Protein AF-A0A7S2U864-F1 (afdb_monomer_lite)

InterPro domains:
  IPR038375 Protein arginine methyltransferase NDUFAF7 superfamily [G3DSA:3.40.50.12710] (6-113)

Structure (mmCIF, N/CA/C/O backbone):
data_AF-A0A7S2U864-F1
#
_entry.id   AF-A0A7S2U864-F1
#
loop_
_atom_site.group_PDB
_atom_site.id
_atom_site.type_symbol
_atom_site.label_atom_id
_atom_site.label_alt_id
_atom_site.label_comp_id
_atom_site.label_asym_id
_atom_site.label_entity_id
_atom_site.label_seq_id
_atom_site.pdbx_PDB_ins_code
_atom_site.Cartn_x
_atom_site.Cartn_y
_atom_site.Cartn_z
_atom_site.occupancy
_atom_site.B_iso_or_equiv
_atom_site.auth_seq_id
_atom_site.auth_comp_id
_atom_site.auth_asym_id
_atom_site.auth_atom_id
_atom_site.pdbx_PDB_model_num
ATOM 1 N N . MET A 1 1 ? -8.015 -20.541 27.296 1.00 65.06 1 MET A N 1
ATOM 2 C CA . MET A 1 1 ? -8.226 -20.092 25.899 1.00 65.06 1 MET A CA 1
ATOM 3 C C . MET A 1 1 ? -6.884 -19.611 25.356 1.00 65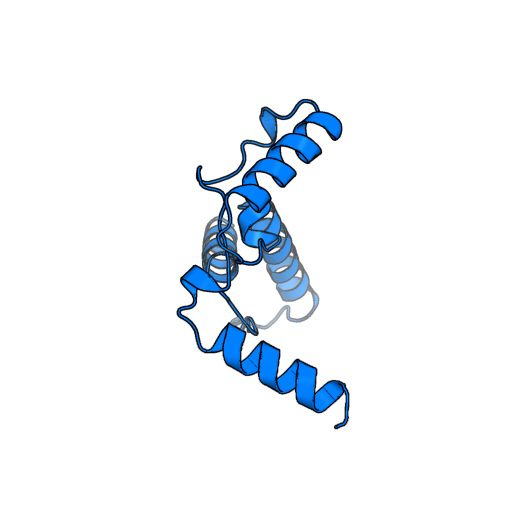.06 1 MET A C 1
ATOM 5 O O . MET A 1 1 ? -6.344 -18.670 25.913 1.00 65.06 1 MET A O 1
ATOM 9 N N . LEU A 1 2 ? -6.304 -20.272 24.347 1.00 90.12 2 LEU A N 1
ATOM 10 C CA . LEU A 1 2 ? -5.027 -19.842 23.753 1.00 90.12 2 LEU A CA 1
ATOM 11 C C . LEU A 1 2 ? -5.209 -18.465 23.090 1.00 90.12 2 LEU A C 1
ATOM 13 O O . LEU A 1 2 ? -6.100 -18.318 22.254 1.00 90.12 2 LEU A O 1
ATOM 17 N N . LEU A 1 3 ? -4.374 -17.479 23.433 1.00 95.50 3 LEU A N 1
ATOM 18 C CA . LEU A 1 3 ? -4.415 -16.105 22.898 1.00 95.50 3 LEU A CA 1
ATOM 19 C C . LEU A 1 3 ? -4.538 -16.069 21.364 1.00 95.50 3 LEU A C 1
ATOM 21 O O . LEU A 1 3 ? -5.350 -15.323 20.824 1.00 95.50 3 LEU A O 1
ATOM 25 N N . ARG A 1 4 ? -3.817 -16.956 20.665 1.00 96.44 4 ARG A N 1
ATOM 26 C CA . ARG A 1 4 ? -3.905 -17.129 19.205 1.00 96.44 4 ARG A CA 1
ATOM 27 C C . ARG A 1 4 ? -5.336 -17.369 18.718 1.00 96.44 4 ARG A C 1
ATOM 29 O O . ARG A 1 4 ? -5.756 -16.763 17.741 1.00 96.44 4 ARG A O 1
ATOM 36 N N . ARG A 1 5 ? -6.090 -18.247 19.388 1.00 96.44 5 ARG A N 1
ATOM 37 C CA . ARG A 1 5 ? -7.476 -18.566 19.010 1.00 96.44 5 ARG A CA 1
ATOM 38 C C . ARG A 1 5 ? -8.399 -17.372 19.244 1.00 96.44 5 ARG A C 1
ATOM 40 O O . ARG A 1 5 ? -9.308 -17.148 18.454 1.00 96.44 5 ARG A O 1
ATOM 47 N N . TYR A 1 6 ? -8.152 -16.601 20.302 1.00 96.62 6 TYR A N 1
ATOM 48 C CA . TYR A 1 6 ? -8.900 -15.374 20.564 1.00 96.62 6 TYR A CA 1
ATOM 49 C C . TYR A 1 6 ? -8.647 -14.309 19.494 1.00 96.62 6 TYR A C 1
ATOM 51 O O . TYR A 1 6 ? -9.603 -13.806 18.912 1.00 96.62 6 TYR A O 1
ATOM 59 N N . ILE A 1 7 ? -7.377 -14.024 19.183 1.00 96.62 7 ILE A N 1
ATOM 60 C CA . ILE A 1 7 ? -6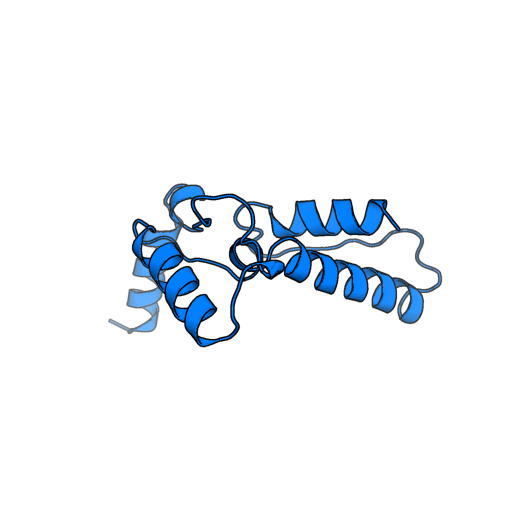.997 -13.074 18.127 1.00 96.62 7 ILE A CA 1
ATOM 61 C C . ILE A 1 7 ? -7.554 -13.533 16.778 1.00 96.62 7 ILE A C 1
ATOM 63 O O . ILE A 1 7 ? -8.175 -12.742 16.079 1.00 96.62 7 ILE A O 1
ATOM 67 N N . GLY A 1 8 ? -7.407 -14.819 16.445 1.00 97.31 8 GLY A N 1
ATOM 68 C CA . GLY A 1 8 ? -7.935 -15.387 15.205 1.00 97.31 8 GLY A CA 1
ATOM 69 C C . GLY A 1 8 ? -9.443 -15.188 15.064 1.00 97.31 8 GLY A C 1
ATOM 70 O O . GLY A 1 8 ? -9.898 -14.762 14.010 1.00 97.31 8 GLY A O 1
ATOM 71 N N . LYS A 1 9 ? -10.209 -15.404 16.143 1.00 97.00 9 LYS A N 1
ATOM 72 C CA . LYS A 1 9 ? -11.649 -15.125 16.148 1.00 97.00 9 LYS A CA 1
ATOM 73 C C . LYS A 1 9 ? -11.941 -13.636 15.931 1.00 97.00 9 LYS A C 1
ATOM 75 O O . LYS A 1 9 ? -12.749 -13.305 15.079 1.00 97.00 9 LYS A O 1
ATOM 80 N N . ARG A 1 10 ? -11.257 -12.740 16.652 1.00 95.75 10 ARG A N 1
ATOM 81 C CA . ARG A 1 10 ? -11.471 -11.286 16.524 1.00 95.75 10 ARG A CA 1
ATOM 82 C C . ARG A 1 10 ? -11.142 -10.760 15.131 1.00 95.75 10 ARG A C 1
ATOM 84 O O . ARG A 1 10 ? -11.870 -9.917 14.625 1.00 95.75 10 ARG A O 1
ATOM 91 N N . LEU A 1 11 ? -10.074 -11.264 14.515 1.00 94.69 11 LEU A N 1
ATOM 92 C CA . LEU A 1 11 ? -9.726 -10.918 13.141 1.00 94.69 11 LEU A CA 1
ATOM 93 C C . LEU A 1 11 ? -10.753 -11.473 12.154 1.00 94.69 11 LEU A C 1
ATOM 95 O O . LEU A 1 11 ? -11.155 -10.744 11.258 1.00 94.69 11 LEU A O 1
ATOM 99 N N . ALA A 1 12 ? -11.213 -12.717 12.325 1.00 95.69 12 ALA A N 1
ATOM 100 C CA . ALA A 1 12 ? -12.257 -13.284 11.470 1.00 95.69 12 ALA A CA 1
ATOM 101 C C . ALA A 1 12 ? -13.549 -12.454 11.531 1.00 95.69 12 ALA A C 1
ATOM 103 O O . ALA A 1 12 ? -14.091 -12.106 10.486 1.00 95.69 12 ALA A O 1
ATOM 104 N N . ASP A 1 13 ? -13.982 -12.071 12.736 1.00 94.75 13 ASP A N 1
ATOM 105 C CA . ASP A 1 13 ? -15.153 -11.211 12.936 1.00 94.75 13 ASP A CA 1
ATOM 106 C C . ASP A 1 13 ? -14.951 -9.834 12.268 1.00 94.75 13 ASP A C 1
ATOM 108 O O . ASP A 1 13 ? -15.847 -9.334 11.593 1.00 94.75 13 ASP A O 1
ATOM 112 N N . TYR A 1 14 ? -13.759 -9.237 12.403 1.00 92.56 14 TYR A N 1
ATOM 113 C CA . TYR A 1 14 ? -13.423 -7.953 11.779 1.00 92.56 14 TYR A CA 1
ATOM 114 C C . TYR A 1 14 ? -13.385 -8.030 10.246 1.00 92.56 14 TYR A C 1
ATOM 116 O O . TYR A 1 14 ? -13.922 -7.157 9.581 1.00 92.56 14 TYR A O 1
ATOM 124 N N . TYR A 1 15 ? -12.784 -9.068 9.657 1.00 92.88 15 TYR A N 1
ATOM 125 C CA . TYR A 1 15 ? -12.675 -9.212 8.198 1.00 92.88 15 TYR A CA 1
ATOM 126 C C . TYR A 1 15 ? -13.953 -9.730 7.524 1.00 92.88 15 TYR A C 1
ATOM 128 O O . TYR A 1 15 ? -14.051 -9.664 6.302 1.00 92.88 15 TYR A O 1
ATOM 136 N N . ALA A 1 16 ? -14.939 -10.214 8.288 1.00 93.25 16 ALA A N 1
ATOM 137 C CA . ALA A 1 16 ? -16.244 -10.620 7.762 1.00 93.25 16 ALA A CA 1
ATOM 138 C C . ALA A 1 16 ? -17.127 -9.432 7.325 1.00 93.25 16 ALA A C 1
ATOM 140 O O . ALA A 1 16 ? -18.165 -9.627 6.693 1.00 93.25 16 ALA A O 1
ATOM 141 N N . GLN A 1 17 ? -16.737 -8.201 7.660 1.00 91.06 17 GLN A N 1
ATOM 142 C CA . GLN A 1 17 ? -17.437 -6.991 7.237 1.00 91.06 17 GLN A CA 1
ATOM 143 C C . GLN A 1 17 ? -17.134 -6.624 5.768 1.00 91.06 17 GLN A C 1
ATOM 145 O O . GLN A 1 17 ? -16.147 -7.092 5.197 1.00 91.06 17 GLN A O 1
ATOM 150 N N . PRO A 1 18 ? -17.932 -5.740 5.137 1.00 87.44 18 PRO A N 1
ATOM 151 C CA . PRO A 1 18 ? -17.650 -5.262 3.785 1.00 87.44 18 PRO A CA 1
ATOM 152 C C . PRO A 1 18 ? -16.240 -4.669 3.644 1.00 87.44 18 PRO A C 1
ATOM 154 O O . PRO A 1 18 ? -15.784 -3.927 4.514 1.00 87.44 18 PRO A O 1
ATOM 157 N N . SER A 1 19 ? -15.570 -4.918 2.515 1.00 79.25 19 SER A N 1
ATOM 158 C CA . SER A 1 19 ? -14.169 -4.517 2.283 1.00 79.25 19 SER A CA 1
ATOM 159 C C . SER A 1 19 ? -13.905 -3.014 2.456 1.00 79.25 19 SER A C 1
ATOM 161 O O . SER A 1 19 ? -12.854 -2.629 2.970 1.00 79.25 19 SER A O 1
ATOM 163 N N . HIS A 1 20 ? -14.876 -2.157 2.118 1.00 79.75 20 HIS A N 1
ATOM 164 C CA . HIS A 1 20 ? -14.792 -0.704 2.322 1.00 79.75 20 HIS A CA 1
ATOM 165 C C . HIS A 1 20 ? -14.771 -0.282 3.803 1.00 79.75 20 HIS A C 1
ATOM 167 O O . HIS A 1 20 ? -14.418 0.854 4.101 1.00 79.75 20 HIS A O 1
ATOM 173 N N . ARG A 1 21 ? -15.146 -1.177 4.727 1.00 87.44 21 ARG A N 1
ATOM 174 C CA . ARG A 1 21 ? -15.031 -0.992 6.183 1.00 87.44 21 ARG A CA 1
ATOM 175 C C . ARG A 1 21 ? -13.773 -1.634 6.771 1.00 87.44 21 ARG A C 1
ATOM 177 O O . ARG A 1 21 ? -13.490 -1.442 7.942 1.00 87.44 21 ARG A O 1
ATOM 184 N N . VAL A 1 22 ? -13.014 -2.392 5.980 1.00 90.25 22 VAL A N 1
ATOM 185 C CA . VAL A 1 22 ? -11.737 -2.989 6.401 1.00 90.25 22 VAL A CA 1
ATOM 186 C C . VAL A 1 22 ? -10.579 -2.067 6.038 1.00 90.25 22 VAL A C 1
ATOM 188 O O . VAL A 1 22 ? -9.743 -1.757 6.882 1.00 90.25 22 VAL A O 1
ATOM 191 N N . VAL A 1 23 ? -10.528 -1.635 4.776 1.00 91.06 23 VAL A N 1
ATOM 192 C CA . VAL A 1 23 ? -9.453 -0.785 4.256 1.00 91.06 23 VAL A CA 1
ATOM 193 C C . VAL A 1 23 ? -9.994 0.610 3.994 1.00 91.06 23 VAL A C 1
ATOM 195 O O . VAL A 1 23 ? -10.909 0.807 3.186 1.00 91.06 23 VAL A O 1
ATOM 198 N N . GLY A 1 24 ? -9.398 1.561 4.700 1.00 89.81 24 GLY A N 1
ATOM 199 C CA . GLY A 1 24 ? -9.709 2.973 4.639 1.00 89.81 24 GLY A CA 1
ATOM 200 C C . GLY A 1 24 ? -9.070 3.638 3.433 1.00 89.81 24 GLY A C 1
ATOM 201 O O . GLY A 1 24 ? -8.172 3.083 2.803 1.00 89.81 24 GLY A O 1
ATOM 202 N N . ALA A 1 25 ? -9.507 4.853 3.135 1.00 85.94 25 ALA A N 1
ATOM 203 C CA . ALA A 1 25 ? -8.856 5.714 2.159 1.00 85.94 25 ALA A CA 1
ATOM 204 C C . ALA A 1 25 ? -8.864 7.158 2.677 1.00 85.94 25 ALA A C 1
ATOM 206 O O . ALA A 1 25 ? -9.782 7.531 3.416 1.00 85.94 25 ALA A O 1
ATOM 207 N N . PRO A 1 26 ? -7.873 7.987 2.305 1.00 84.31 26 PRO A N 1
ATOM 208 C CA . PRO A 1 26 ? -7.929 9.413 2.588 1.00 84.31 26 PRO A CA 1
ATOM 209 C C . PRO A 1 26 ? -9.215 10.036 2.005 1.00 84.31 26 PRO A C 1
ATOM 211 O O . PRO A 1 26 ? -9.591 9.690 0.881 1.00 84.31 26 PRO A O 1
ATOM 214 N N . PRO A 1 27 ? -9.871 10.976 2.713 1.00 70.81 27 PRO A N 1
ATOM 215 C CA . PRO A 1 27 ? -11.138 11.561 2.262 1.00 70.81 27 PRO A CA 1
ATOM 216 C C . PRO A 1 27 ? -11.003 12.339 0.952 1.00 70.81 27 PRO A C 1
ATOM 218 O O . PRO A 1 27 ? -11.933 12.391 0.151 1.00 70.81 27 PRO A O 1
ATOM 221 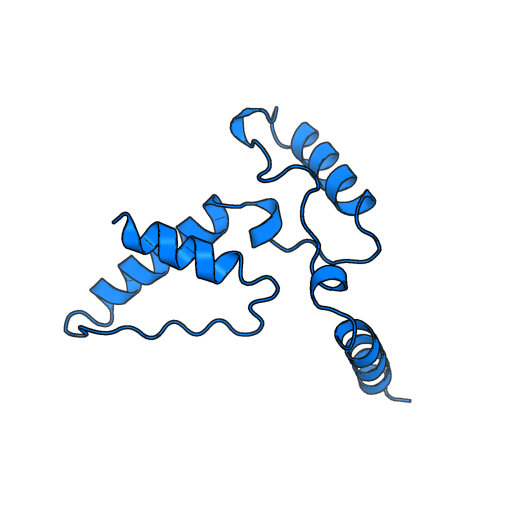N N . VAL A 1 28 ? -9.829 12.934 0.723 1.00 70.25 28 VAL A N 1
ATOM 222 C CA . VAL A 1 28 ? -9.512 13.679 -0.495 1.00 70.25 28 VAL A CA 1
ATOM 223 C C . VAL A 1 28 ? -8.484 12.891 -1.290 1.00 70.25 28 VAL A C 1
ATOM 225 O O . VAL A 1 28 ? -7.285 13.080 -1.112 1.00 70.25 28 VAL A O 1
ATOM 228 N N . GLY A 1 29 ? -8.964 12.009 -2.168 1.00 77.25 29 GLY A N 1
ATOM 229 C CA . GLY A 1 29 ? -8.173 11.476 -3.275 1.00 77.25 29 GLY A CA 1
ATOM 230 C C . GLY A 1 29 ? -6.742 11.055 -2.901 1.00 77.25 29 GLY A C 1
ATOM 231 O O . GLY A 1 29 ? -6.507 10.306 -1.949 1.00 77.25 29 GLY A O 1
ATOM 232 N N . THR A 1 30 ? -5.790 11.496 -3.713 1.00 86.44 30 THR A N 1
ATOM 233 C CA . THR A 1 30 ? -4.356 11.355 -3.460 1.00 86.44 30 THR A CA 1
ATOM 234 C C . THR A 1 30 ? -3.876 12.497 -2.572 1.00 86.44 30 THR A C 1
ATOM 236 O O . THR A 1 30 ? -4.194 13.655 -2.837 1.00 86.44 30 THR A O 1
ATOM 239 N N . ILE A 1 31 ? -3.057 12.191 -1.562 1.00 90.31 31 ILE A N 1
ATOM 240 C CA . ILE A 1 31 ? -2.417 13.224 -0.744 1.00 90.31 31 ILE A CA 1
ATOM 241 C C . ILE A 1 31 ? -1.443 14.024 -1.632 1.00 90.31 31 ILE A C 1
ATOM 243 O O . ILE A 1 31 ? -0.542 13.430 -2.231 1.00 90.31 31 ILE A O 1
ATOM 247 N N . PRO A 1 32 ? -1.575 15.361 -1.730 1.00 90.38 32 PRO A N 1
ATOM 248 C CA . PRO A 1 32 ? -0.684 16.186 -2.541 1.00 90.38 32 PRO A CA 1
ATOM 249 C C . PRO A 1 32 ? 0.676 16.348 -1.848 1.00 90.38 32 PRO A C 1
ATOM 251 O O . PRO A 1 32 ? 0.935 17.333 -1.163 1.00 90.38 32 PRO A O 1
ATOM 254 N N . PHE A 1 33 ? 1.573 15.373 -2.009 1.00 90.94 33 PHE A N 1
ATOM 255 C CA . PHE A 1 33 ? 2.882 15.381 -1.338 1.00 90.94 33 PHE A CA 1
ATOM 256 C C . PHE A 1 33 ? 3.719 16.630 -1.641 1.00 90.94 33 PHE A C 1
ATOM 258 O O . PHE A 1 33 ? 4.446 17.099 -0.768 1.00 90.94 33 PHE A O 1
ATOM 265 N N . SER A 1 34 ? 3.572 17.211 -2.835 1.00 92.44 34 SER A N 1
ATOM 266 C CA . SER A 1 34 ? 4.238 18.458 -3.229 1.00 92.44 34 SER A CA 1
ATOM 267 C C . SER A 1 34 ? 3.830 19.671 -2.386 1.00 92.44 34 SER A C 1
ATOM 269 O O . SER A 1 34 ? 4.589 20.632 -2.314 1.00 92.44 34 SER A O 1
ATOM 271 N N . SER A 1 35 ? 2.668 19.643 -1.722 1.00 93.31 35 SER A N 1
ATOM 272 C CA . SER A 1 35 ? 2.220 20.725 -0.838 1.00 93.31 35 SER A CA 1
ATOM 273 C C . SER A 1 35 ? 2.640 20.531 0.624 1.00 93.31 35 SER A C 1
ATOM 275 O O . SER A 1 35 ? 2.295 21.348 1.481 1.00 93.31 35 SER A O 1
ATOM 277 N N . LEU A 1 36 ? 3.332 19.437 0.958 1.00 94.56 36 LEU A N 1
ATOM 278 C CA . LEU A 1 36 ? 3.760 19.167 2.328 1.00 94.56 36 LEU A CA 1
ATOM 279 C C . LEU A 1 36 ? 5.038 19.937 2.664 1.00 94.56 36 LEU A C 1
ATOM 281 O O . LEU A 1 36 ? 5.991 19.966 1.896 1.00 94.56 36 LEU A O 1
ATOM 285 N N . TRP A 1 37 ? 5.104 20.494 3.874 1.00 96.00 37 TRP A N 1
ATOM 286 C CA . TRP A 1 37 ? 6.274 21.241 4.365 1.00 96.00 37 TRP A CA 1
ATOM 287 C C . TRP A 1 37 ? 7.310 20.321 5.030 1.00 96.00 37 TRP A C 1
ATOM 289 O O . TRP A 1 37 ? 8.064 20.730 5.908 1.00 96.00 37 TRP A O 1
ATOM 299 N N . GLY A 1 38 ? 7.294 19.038 4.670 1.00 94.94 38 GLY A N 1
ATOM 300 C CA . GLY A 1 38 ? 8.115 17.999 5.279 1.00 94.94 38 GLY A CA 1
ATOM 301 C C . GLY A 1 38 ? 7.438 17.259 6.437 1.00 94.94 38 GLY A C 1
ATOM 302 O O . GLY A 1 38 ? 6.211 17.209 6.566 1.00 94.94 38 GLY A O 1
ATOM 303 N N . ALA A 1 39 ? 8.266 16.634 7.276 1.00 95.69 39 ALA A N 1
ATOM 304 C CA . ALA A 1 39 ? 7.844 15.584 8.204 1.00 95.69 39 ALA A CA 1
ATOM 305 C C . ALA A 1 39 ? 6.808 16.035 9.244 1.00 95.69 39 ALA A C 1
ATOM 307 O O . ALA A 1 39 ? 5.910 15.268 9.589 1.00 95.69 39 ALA A O 1
ATOM 308 N N . TRP A 1 40 ? 6.908 17.270 9.746 1.00 96.38 40 TRP A N 1
ATOM 309 C CA . TRP A 1 40 ? 5.931 17.797 10.701 1.00 96.38 40 TRP A CA 1
ATOM 310 C C . TRP A 1 40 ? 4.536 17.911 10.073 1.00 96.38 40 TRP A C 1
ATOM 312 O O . TRP A 1 40 ? 3.564 17.418 10.650 1.00 96.38 40 TRP A O 1
ATOM 322 N N . HIS A 1 41 ? 4.442 18.492 8.870 1.00 96.00 41 HIS A N 1
ATOM 323 C CA . HIS A 1 41 ? 3.164 18.651 8.175 1.00 96.00 41 HIS A CA 1
ATOM 324 C C . HIS A 1 41 ? 2.583 17.276 7.818 1.00 96.00 41 HIS A C 1
ATOM 326 O O . HIS A 1 41 ? 1.407 17.024 8.075 1.00 96.00 41 HIS A O 1
ATOM 332 N N . TRP A 1 42 ? 3.426 16.343 7.357 1.00 94.56 42 TRP A N 1
ATOM 333 C CA . TRP A 1 42 ? 3.022 14.957 7.112 1.00 94.56 42 TRP A CA 1
ATOM 334 C C . TRP A 1 42 ? 2.391 14.293 8.342 1.00 94.56 42 TRP A C 1
ATOM 336 O O . TRP A 1 42 ? 1.309 13.730 8.230 1.00 94.56 42 TRP A O 1
ATOM 346 N N . ARG A 1 43 ? 3.002 14.396 9.533 1.00 95.12 43 ARG A N 1
ATOM 347 C CA . ARG A 1 43 ? 2.440 13.799 10.763 1.00 95.12 43 ARG A CA 1
ATOM 348 C C . ARG A 1 43 ? 1.035 14.314 11.066 1.00 95.12 43 ARG A C 1
ATOM 350 O O . ARG A 1 43 ? 0.202 13.549 11.546 1.00 95.12 43 ARG A O 1
ATOM 357 N N . ARG A 1 44 ? 0.769 15.596 10.795 1.00 94.75 44 ARG A N 1
ATOM 358 C CA . ARG A 1 44 ? -0.557 16.198 10.982 1.00 94.75 44 ARG A CA 1
ATOM 359 C C . ARG A 1 44 ? -1.559 15.696 9.942 1.00 94.75 44 ARG A C 1
ATOM 361 O O . ARG A 1 44 ? -2.668 15.335 10.320 1.00 94.75 44 ARG A O 1
ATOM 368 N N . VAL A 1 45 ? -1.165 15.636 8.668 1.00 93.06 45 VAL A N 1
ATOM 369 C CA . VAL A 1 45 ? -2.013 15.110 7.582 1.00 93.06 45 VAL A CA 1
ATOM 370 C C . VAL A 1 45 ? -2.337 13.634 7.807 1.00 93.06 45 VAL A C 1
ATOM 372 O O . VAL A 1 45 ? -3.504 13.262 7.772 1.00 93.06 45 VAL A O 1
ATOM 375 N N . TYR A 1 46 ? -1.331 12.811 8.111 1.00 92.25 46 TYR A N 1
ATOM 376 C CA . TYR A 1 46 ? -1.500 11.390 8.410 1.00 92.25 46 TYR A CA 1
ATOM 377 C C . TYR A 1 46 ? -2.425 11.163 9.607 1.00 92.25 46 TYR A C 1
ATOM 379 O O . TYR A 1 46 ? -3.343 10.353 9.522 1.00 92.25 46 TYR A O 1
ATOM 387 N N . ARG A 1 47 ? -2.213 11.901 10.708 1.00 92.62 47 ARG A N 1
ATOM 388 C CA . ARG A 1 47 ? -3.075 11.811 11.893 1.00 92.62 47 ARG A CA 1
ATOM 389 C C . ARG A 1 47 ? -4.527 12.086 11.527 1.00 92.62 47 ARG A C 1
ATOM 391 O O . ARG A 1 47 ? -5.378 11.268 11.843 1.00 92.62 47 ARG A O 1
ATOM 398 N N . ARG A 1 48 ? -4.784 13.196 10.833 1.00 92.00 48 ARG A N 1
ATOM 399 C CA . ARG A 1 48 ? -6.133 13.568 10.408 1.00 92.00 48 ARG A CA 1
ATOM 400 C C . ARG A 1 48 ? -6.761 12.485 9.531 1.00 92.00 48 ARG A C 1
ATOM 402 O O . ARG A 1 48 ? -7.870 12.056 9.812 1.00 92.00 48 ARG A O 1
ATOM 409 N N . ALA A 1 49 ? -6.022 12.003 8.530 1.00 90.50 49 ALA A N 1
ATOM 410 C CA . ALA A 1 49 ? -6.500 10.940 7.654 1.00 90.50 49 ALA A CA 1
ATOM 411 C C . ALA A 1 49 ? -6.881 9.679 8.444 1.00 90.50 49 ALA A C 1
ATOM 413 O O . ALA 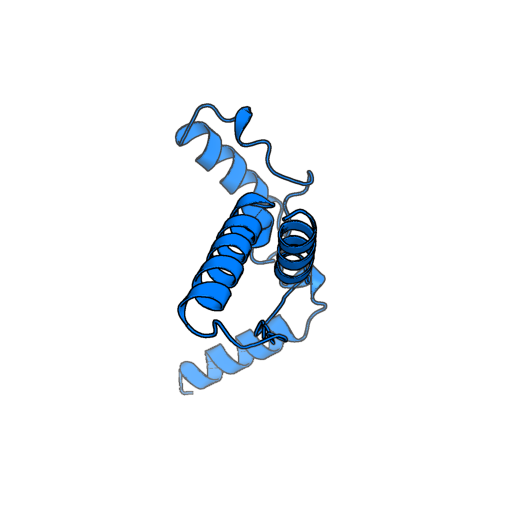A 1 49 ? -7.865 9.038 8.099 1.00 90.50 49 ALA A O 1
ATOM 414 N N . TYR A 1 50 ? -6.127 9.332 9.493 1.00 89.50 50 TYR A N 1
ATOM 415 C CA . TYR A 1 50 ? -6.405 8.176 10.348 1.00 89.50 50 TYR A CA 1
ATOM 416 C C . TYR A 1 50 ? -7.580 8.410 11.313 1.00 89.50 50 TYR A C 1
ATOM 418 O O . TYR A 1 50 ? -8.392 7.514 11.506 1.00 89.50 50 TYR A O 1
ATOM 426 N N . GLU A 1 51 ? -7.691 9.601 11.909 1.00 91.50 51 GLU A N 1
ATOM 427 C CA . GLU A 1 51 ? -8.799 9.986 12.802 1.00 91.50 51 GLU A CA 1
ATOM 428 C C . GLU A 1 51 ? -10.150 10.037 12.073 1.00 91.50 51 GLU A C 1
ATOM 430 O O . GLU A 1 51 ? -11.187 9.795 12.681 1.00 91.50 51 GLU A O 1
ATOM 435 N N . GLU A 1 52 ? -10.139 10.314 10.768 1.00 89.69 52 GLU A N 1
ATOM 436 C CA . GLU A 1 52 ? -11.325 10.292 9.904 1.00 89.69 52 GLU A CA 1
ATOM 437 C C . GLU A 1 52 ? -11.754 8.862 9.504 1.00 89.69 52 GLU A C 1
ATOM 439 O O . GLU A 1 52 ? -12.774 8.697 8.838 1.00 89.69 52 GLU A O 1
ATOM 444 N N . GLN A 1 53 ? -11.008 7.821 9.902 1.00 88.81 53 GLN A N 1
ATOM 445 C CA . GLN A 1 53 ? -11.400 6.426 9.682 1.00 88.81 53 GLN A CA 1
ATOM 446 C C . GLN A 1 53 ? -12.329 5.929 10.801 1.00 88.81 53 GLN A C 1
ATOM 448 O O . GLN A 1 53 ? -12.064 6.087 11.990 1.00 88.81 53 GLN A O 1
ATOM 453 N N . GLU A 1 54 ? -13.375 5.200 10.432 1.00 86.88 54 GLU A N 1
ATOM 454 C CA . GLU A 1 54 ? -14.317 4.521 11.327 1.00 86.88 54 GLU A CA 1
ATOM 455 C C . GLU A 1 54 ? -13.835 3.098 11.663 1.00 86.88 54 GLU A C 1
ATOM 457 O O . GLU A 1 54 ? -14.546 2.106 11.501 1.00 86.88 54 GLU A O 1
ATOM 462 N N . GLY A 1 55 ? -12.575 2.982 12.094 1.00 83.81 55 GLY A N 1
ATOM 463 C CA . GLY A 1 55 ? -11.949 1.699 12.434 1.00 83.81 55 GLY A CA 1
ATOM 464 C C . GLY A 1 55 ? -11.381 0.921 11.243 1.00 83.81 55 GLY A C 1
ATOM 465 O O . GLY A 1 55 ? -11.021 -0.249 11.401 1.00 83.81 55 GLY A O 1
ATOM 466 N N . GLN A 1 56 ? -11.279 1.546 10.066 1.00 91.69 56 GLN A N 1
ATOM 467 C CA . GLN A 1 56 ? -10.565 0.972 8.927 1.00 91.69 56 GLN A CA 1
ATOM 468 C C . GLN A 1 56 ? -9.044 1.132 9.067 1.00 91.69 56 GLN A C 1
ATOM 470 O O . GLN A 1 56 ? -8.548 2.089 9.661 1.00 91.69 56 GLN A O 1
ATOM 475 N N . TRP A 1 57 ? -8.290 0.226 8.448 1.00 89.31 57 TRP A N 1
ATOM 476 C CA . TRP A 1 57 ? -6.839 0.352 8.322 1.00 89.31 57 TRP A CA 1
ATOM 477 C C . TRP A 1 57 ? -6.478 1.209 7.111 1.00 89.31 57 TRP A C 1
ATOM 479 O O . TRP A 1 57 ? -6.933 0.936 5.998 1.00 89.31 57 TRP A O 1
ATOM 489 N N . LEU A 1 58 ? -5.599 2.194 7.296 1.00 91.25 58 LEU A N 1
ATOM 490 C CA . LEU A 1 58 ? -4.939 2.866 6.177 1.00 91.25 58 LEU A CA 1
ATOM 491 C C . LEU A 1 58 ? -3.715 2.065 5.747 1.00 91.25 58 LEU A C 1
ATOM 493 O O . LEU A 1 58 ? -2.810 1.807 6.540 1.00 91.25 58 LEU A O 1
ATOM 497 N N . THR A 1 59 ? -3.691 1.672 4.477 1.00 93.06 59 THR A N 1
ATOM 498 C CA . THR A 1 59 ? -2.578 0.919 3.893 1.00 93.06 59 THR A CA 1
ATOM 499 C C . THR A 1 59 ? -1.632 1.856 3.139 1.00 93.06 59 THR A C 1
ATOM 501 O O . THR A 1 59 ? -2.044 2.938 2.707 1.00 93.06 59 THR A O 1
ATOM 504 N N . PRO A 1 60 ? -0.360 1.464 2.935 1.00 93.62 60 PRO A N 1
ATOM 505 C CA . PRO A 1 60 ? 0.591 2.280 2.186 1.00 93.62 60 PRO A CA 1
ATOM 506 C C . PRO A 1 60 ? 0.099 2.680 0.791 1.00 93.62 60 PRO A C 1
ATOM 508 O O . PRO A 1 60 ? 0.298 3.823 0.391 1.00 93.62 60 PRO A O 1
ATOM 511 N N . VAL A 1 61 ? -0.589 1.789 0.071 1.00 94.25 61 VAL A N 1
ATOM 512 C CA . VAL A 1 61 ? -1.090 2.102 -1.275 1.00 94.25 61 VAL A CA 1
ATOM 513 C C . VAL A 1 61 ? -2.168 3.189 -1.271 1.00 94.25 61 VAL A C 1
ATOM 515 O O . VAL A 1 61 ? -2.194 4.028 -2.165 1.00 94.25 61 VAL A O 1
ATOM 518 N N . GLU A 1 62 ? -3.006 3.249 -0.237 1.00 93.38 62 GLU A N 1
ATOM 519 C CA . GLU A 1 62 ? -4.035 4.289 -0.117 1.00 93.38 62 GLU A CA 1
ATOM 520 C C . GLU A 1 62 ? -3.438 5.637 0.306 1.00 93.38 62 GLU A C 1
ATOM 522 O O . GLU A 1 62 ? -3.895 6.690 -0.136 1.00 93.38 62 GLU A O 1
ATOM 527 N N . LEU A 1 63 ? -2.383 5.614 1.128 1.00 93.69 63 LEU A N 1
ATOM 528 C CA . LEU A 1 63 ? -1.694 6.817 1.603 1.00 93.69 63 LEU A CA 1
ATOM 529 C C . LEU A 1 63 ? -0.781 7.436 0.542 1.00 93.69 63 LEU A C 1
ATOM 531 O O . LEU A 1 63 ? -0.757 8.654 0.385 1.00 93.69 63 LEU A O 1
ATOM 535 N N . PHE A 1 64 ? -0.015 6.604 -0.161 1.00 93.69 64 PHE A N 1
ATOM 536 C CA . PHE A 1 64 ? 1.103 7.025 -1.009 1.00 93.69 64 PHE A CA 1
ATOM 537 C C . PHE A 1 64 ? 0.843 6.817 -2.502 1.00 93.69 64 PHE A C 1
ATOM 539 O O . PHE A 1 64 ? 1.785 6.812 -3.297 1.00 93.69 64 PHE A O 1
ATOM 546 N N . ARG A 1 65 ? -0.415 6.632 -2.911 1.00 91.38 65 ARG A N 1
ATOM 547 C CA . ARG A 1 65 ? -0.762 6.584 -4.335 1.00 91.38 65 ARG A CA 1
ATOM 548 C C . ARG A 1 65 ? -0.347 7.869 -5.074 1.00 91.38 65 ARG A C 1
ATOM 550 O O . ARG A 1 65 ? -0.408 8.940 -4.482 1.00 91.38 65 ARG A O 1
ATOM 557 N N . PRO A 1 66 ? 0.038 7.791 -6.360 1.00 92.81 66 PRO A N 1
ATOM 558 C CA . PRO A 1 66 ? 0.317 6.560 -7.104 1.00 92.81 66 PRO A CA 1
ATOM 559 C C . PRO A 1 66 ? 1.722 5.986 -6.828 1.00 92.81 66 PRO A C 1
ATOM 561 O O . PRO A 1 66 ? 2.045 4.884 -7.255 1.00 92.81 66 PRO A O 1
ATOM 564 N N . PHE A 1 67 ? 2.571 6.711 -6.097 1.00 95.31 67 PHE A N 1
ATOM 565 C CA . PHE A 1 67 ? 4.007 6.444 -5.975 1.00 95.31 67 PHE A CA 1
ATOM 566 C C . PHE A 1 67 ? 4.358 5.062 -5.411 1.00 95.31 67 PHE A C 1
ATOM 568 O O . PHE A 1 67 ? 5.315 4.442 -5.883 1.00 95.31 67 PHE A O 1
ATOM 575 N N . TYR A 1 68 ? 3.593 4.560 -4.435 1.00 96.50 68 TYR A N 1
ATOM 576 C CA . TYR A 1 68 ? 3.802 3.212 -3.892 1.00 96.50 68 TYR A CA 1
ATOM 577 C C . TYR A 1 68 ? 3.650 2.142 -4.983 1.00 96.50 68 TYR A C 1
ATOM 579 O O . TYR A 1 68 ? 4.572 1.363 -5.231 1.00 96.50 68 TYR A O 1
ATOM 587 N N . SER A 1 69 ? 2.525 2.172 -5.695 1.00 96.94 69 SER A N 1
ATOM 588 C CA . SER A 1 69 ? 2.203 1.253 -6.788 1.00 96.94 69 SER A CA 1
ATOM 589 C C . SER A 1 69 ? 3.195 1.386 -7.945 1.00 96.94 69 SER A C 1
ATOM 591 O O . SER A 1 69 ? 3.688 0.384 -8.455 1.00 96.94 69 SER A O 1
ATOM 593 N N . ASN A 1 70 ? 3.582 2.613 -8.308 1.00 96.94 70 ASN A N 1
ATOM 594 C CA . ASN A 1 70 ? 4.560 2.863 -9.371 1.00 96.94 70 ASN A CA 1
ATOM 595 C C . ASN A 1 70 ? 5.936 2.276 -9.033 1.00 96.94 70 ASN A C 1
ATOM 597 O O . ASN A 1 70 ? 6.632 1.760 -9.908 1.00 96.94 70 ASN A O 1
ATOM 601 N N . THR A 1 71 ? 6.332 2.322 -7.758 1.00 97.69 71 THR A N 1
ATOM 602 C CA . THR A 1 71 ? 7.581 1.705 -7.289 1.00 97.69 71 THR A CA 1
ATOM 603 C C . THR A 1 71 ? 7.541 0.189 -7.474 1.00 97.69 71 THR A C 1
ATOM 605 O O . THR A 1 71 ? 8.493 -0.388 -8.001 1.00 97.69 71 THR A O 1
ATOM 608 N N . LEU A 1 72 ? 6.422 -0.452 -7.124 1.00 97.44 72 LEU A N 1
ATOM 609 C CA . LEU A 1 72 ? 6.224 -1.883 -7.365 1.00 97.44 72 LEU A CA 1
ATOM 610 C C . LEU A 1 72 ? 6.181 -2.208 -8.861 1.00 97.44 72 LEU A C 1
ATOM 612 O O . LEU A 1 72 ? 6.829 -3.158 -9.286 1.00 97.44 72 LEU A O 1
ATOM 616 N N . GLY A 1 73 ? 5.504 -1.397 -9.675 1.00 96.88 73 GLY A N 1
ATOM 617 C CA . GLY A 1 73 ? 5.485 -1.555 -11.130 1.00 96.88 73 GLY A CA 1
ATOM 618 C C . GLY A 1 73 ? 6.885 -1.453 -11.747 1.00 96.88 73 GLY A C 1
ATOM 619 O O . GLY A 1 73 ? 7.270 -2.287 -12.564 1.00 96.88 73 GLY A O 1
ATOM 620 N N . ASN A 1 74 ? 7.705 -0.495 -11.301 1.00 97.19 74 ASN A N 1
ATOM 621 C CA . ASN A 1 74 ? 9.110 -0.388 -11.712 1.00 97.19 74 ASN A CA 1
ATOM 622 C C . ASN A 1 74 ? 9.914 -1.639 -11.347 1.00 97.19 74 ASN A C 1
ATOM 624 O O . ASN A 1 74 ? 10.682 -2.135 -12.174 1.00 97.19 74 ASN A O 1
ATOM 628 N N . TYR A 1 75 ? 9.737 -2.142 -10.125 1.00 96.81 75 TYR A N 1
ATOM 629 C CA . TYR A 1 75 ? 10.380 -3.370 -9.676 1.00 96.81 75 TYR A CA 1
ATOM 630 C C . TYR A 1 75 ? 9.944 -4.571 -10.519 1.00 96.81 75 TYR A C 1
ATOM 632 O O . TYR A 1 75 ? 10.803 -5.275 -11.041 1.00 96.81 75 TYR A O 1
ATOM 640 N N . ILE A 1 76 ? 8.636 -4.760 -10.726 1.00 95.38 76 ILE A N 1
ATOM 641 C CA . ILE A 1 76 ? 8.083 -5.833 -11.560 1.00 95.38 76 ILE A CA 1
ATOM 642 C C . ILE A 1 76 ? 8.695 -5.766 -12.956 1.00 95.38 76 ILE A C 1
ATOM 644 O O . ILE A 1 76 ? 9.276 -6.753 -13.387 1.00 95.38 76 ILE A O 1
ATOM 648 N N . ALA A 1 77 ? 8.656 -4.615 -13.633 1.00 93.69 77 ALA A N 1
ATOM 649 C CA . ALA A 1 77 ? 9.207 -4.471 -14.982 1.00 93.69 77 ALA A CA 1
ATOM 650 C C . ALA A 1 77 ? 10.714 -4.776 -15.048 1.00 93.69 77 ALA A C 1
ATOM 652 O O . ALA A 1 77 ? 11.185 -5.395 -16.001 1.00 93.69 77 ALA A O 1
ATOM 653 N N . THR A 1 78 ? 11.474 -4.351 -14.036 1.00 94.62 78 THR A N 1
ATOM 654 C CA . THR A 1 78 ? 12.932 -4.534 -13.996 1.00 94.62 78 THR A CA 1
ATOM 655 C C . THR A 1 78 ? 13.300 -5.991 -13.728 1.00 94.62 78 THR A C 1
ATOM 657 O O . THR A 1 78 ? 14.084 -6.572 -14.473 1.00 94.62 78 THR A O 1
ATOM 660 N N . THR A 1 79 ? 12.702 -6.595 -12.700 1.00 94.25 79 THR A N 1
ATOM 661 C CA . THR A 1 79 ? 12.896 -8.005 -12.334 1.00 94.25 79 THR A CA 1
ATOM 662 C C . THR A 1 79 ? 12.441 -8.938 -13.448 1.00 94.25 79 THR A C 1
ATOM 664 O O . THR A 1 79 ? 13.128 -9.900 -13.764 1.00 94.25 79 THR A O 1
ATOM 667 N N . SER A 1 80 ? 11.318 -8.619 -14.087 1.00 92.88 80 SER A N 1
ATOM 668 C CA . SER A 1 80 ? 10.800 -9.352 -15.241 1.00 92.88 80 SER A CA 1
ATOM 669 C C . SER A 1 80 ? 11.829 -9.455 -16.361 1.00 92.88 80 SER A C 1
ATOM 671 O O . SER A 1 80 ? 12.171 -10.551 -16.789 1.00 92.88 80 SER A O 1
ATOM 673 N N . LYS A 1 81 ? 12.377 -8.309 -16.784 1.00 91.06 81 LYS A N 1
ATOM 674 C CA . LYS A 1 81 ? 13.360 -8.247 -17.872 1.00 91.06 81 LYS A CA 1
ATOM 675 C C . LYS A 1 81 ? 14.677 -8.937 -17.517 1.00 91.06 81 LYS A C 1
ATOM 677 O O . LYS A 1 81 ? 15.327 -9.472 -18.406 1.00 91.06 81 LYS A O 1
ATOM 682 N N . SER A 1 82 ? 15.092 -8.894 -16.249 1.00 93.69 82 SER A N 1
ATOM 683 C CA . SER A 1 82 ? 16.394 -9.423 -15.828 1.00 93.69 82 SER A CA 1
ATOM 684 C C . SER A 1 82 ? 16.374 -10.908 -15.471 1.00 93.69 82 SER A C 1
ATOM 686 O O . SER A 1 82 ? 17.321 -11.615 -15.801 1.00 93.69 82 SER A O 1
ATOM 688 N N . GLN A 1 83 ? 15.325 -11.391 -14.802 1.00 92.00 83 GLN A N 1
ATOM 689 C CA . GLN A 1 83 ? 15.227 -12.782 -14.348 1.00 92.00 83 GLN A CA 1
ATOM 690 C C . GLN A 1 83 ? 14.503 -13.685 -15.347 1.00 92.00 83 GLN A C 1
ATOM 692 O O . GLN A 1 83 ? 14.741 -14.890 -15.354 1.00 92.00 83 GLN A O 1
ATOM 697 N N . PHE A 1 84 ? 13.640 -13.116 -16.193 1.00 90.62 84 PHE A N 1
ATOM 698 C CA . PHE A 1 84 ? 12.814 -13.860 -17.145 1.00 90.62 84 PHE A CA 1
ATOM 699 C C . PHE A 1 84 ? 12.887 -13.243 -18.557 1.00 90.62 84 PHE A C 1
ATOM 701 O O . PHE A 1 84 ? 11.852 -12.874 -19.113 1.00 90.62 84 PHE A O 1
ATOM 708 N N . PRO A 1 85 ? 14.091 -13.111 -19.153 1.00 87.56 85 PRO A N 1
ATOM 709 C CA . PRO A 1 85 ? 14.301 -12.349 -20.391 1.00 87.56 85 PRO A CA 1
ATOM 710 C C . PRO A 1 85 ? 13.523 -12.893 -21.599 1.00 87.56 85 PRO A C 1
ATOM 712 O O . PRO A 1 85 ? 13.094 -12.111 -22.443 1.00 87.56 85 PRO A O 1
ATOM 715 N N . ASP A 1 86 ? 13.294 -14.207 -21.653 1.00 91.25 86 ASP A N 1
ATOM 716 C CA . ASP A 1 86 ? 12.594 -14.875 -22.760 1.00 91.25 86 ASP A CA 1
ATOM 717 C C . ASP A 1 86 ? 11.091 -15.068 -22.496 1.00 91.25 86 ASP A C 1
ATOM 719 O O . ASP A 1 86 ? 10.378 -15.695 -23.283 1.00 91.25 86 ASP A O 1
ATOM 723 N N . CYS A 1 87 ? 10.585 -14.565 -21.367 1.00 84.88 87 CYS A N 1
ATOM 724 C CA . CYS A 1 87 ? 9.199 -14.765 -20.977 1.00 84.88 87 CYS A CA 1
ATOM 725 C C . CYS A 1 87 ? 8.311 -13.674 -21.581 1.00 84.88 87 CYS A C 1
ATOM 727 O O . CYS A 1 87 ? 8.387 -12.506 -21.201 1.00 84.88 87 CYS A O 1
ATOM 729 N N . SER A 1 88 ? 7.434 -14.059 -22.508 1.00 82.12 88 SER A N 1
ATOM 730 C CA . SER A 1 88 ? 6.485 -13.136 -23.139 1.00 82.12 88 SER A CA 1
ATOM 731 C C . SER A 1 88 ? 5.307 -12.762 -22.237 1.00 82.12 88 SER A C 1
ATOM 733 O O . SER A 1 88 ? 4.666 -11.742 -22.471 1.00 82.12 88 SER A O 1
ATOM 735 N N . ASN A 1 89 ? 5.032 -13.569 -21.206 1.00 87.38 89 ASN A N 1
ATOM 736 C CA . ASN A 1 89 ? 3.874 -13.424 -20.330 1.00 87.38 89 ASN A CA 1
ATOM 737 C C . ASN A 1 89 ? 4.281 -13.524 -18.863 1.00 87.38 89 ASN A C 1
ATOM 739 O O . ASN A 1 89 ? 4.949 -14.468 -18.451 1.00 87.38 89 ASN A O 1
ATOM 743 N N . ILE A 1 90 ? 3.817 -12.575 -18.054 1.00 89.75 90 ILE A N 1
ATOM 744 C CA . ILE A 1 90 ? 4.167 -12.498 -16.636 1.00 89.75 90 ILE A CA 1
ATOM 745 C C . ILE A 1 90 ? 2.893 -12.446 -15.821 1.00 89.75 90 ILE A C 1
ATOM 747 O O . ILE A 1 90 ? 2.024 -11.606 -16.045 1.00 89.75 90 ILE A O 1
ATOM 751 N N . HIS A 1 91 ? 2.779 -13.369 -14.873 1.00 91.69 91 HIS A N 1
ATOM 752 C CA . HIS A 1 91 ? 1.636 -13.447 -13.978 1.00 91.69 91 HIS A CA 1
ATOM 753 C C . HIS A 1 91 ? 2.000 -12.784 -12.653 1.00 91.69 91 HIS A C 1
ATOM 755 O O . HIS A 1 91 ? 2.855 -13.271 -11.916 1.00 91.69 91 HIS A O 1
ATOM 761 N N . VAL A 1 92 ? 1.334 -11.674 -12.346 1.00 92.69 92 VAL A N 1
ATOM 762 C CA . VAL A 1 92 ? 1.483 -10.975 -11.068 1.00 92.69 92 VAL A CA 1
ATOM 763 C C . VAL A 1 92 ? 0.334 -11.390 -10.157 1.00 92.69 92 VAL A C 1
ATOM 765 O O . VAL A 1 92 ? -0.832 -11.239 -10.516 1.00 92.69 92 VAL A O 1
ATOM 768 N N . ILE A 1 93 ? 0.662 -11.924 -8.979 1.00 95.75 93 ILE A N 1
ATOM 769 C CA . ILE A 1 93 ? -0.320 -12.382 -7.992 1.00 95.75 93 ILE A CA 1
ATOM 770 C C . ILE A 1 93 ? -0.244 -11.467 -6.771 1.00 95.75 93 ILE A C 1
ATOM 772 O O . ILE A 1 93 ? 0.769 -11.434 -6.074 1.00 95.75 93 ILE A O 1
ATOM 776 N N . GLU A 1 94 ? -1.330 -10.749 -6.492 1.00 95.94 94 GLU A N 1
ATOM 777 C CA . GLU A 1 94 ? -1.489 -9.964 -5.268 1.00 95.94 94 GLU A CA 1
ATOM 778 C C . GLU A 1 94 ? -2.337 -10.741 -4.253 1.00 95.94 94 GLU A C 1
ATOM 780 O O . GLU A 1 94 ? -3.518 -11.015 -4.478 1.00 95.94 94 GLU A O 1
ATOM 785 N N . LEU A 1 95 ? -1.741 -11.097 -3.113 1.00 95.31 95 LEU A N 1
ATOM 786 C CA . LEU A 1 95 ? -2.459 -11.735 -2.011 1.00 95.31 95 LEU A CA 1
ATOM 787 C C . LEU A 1 95 ? -3.051 -10.667 -1.093 1.00 95.31 95 LEU A C 1
ATOM 789 O O . LEU A 1 95 ? -2.321 -9.876 -0.502 1.00 95.31 95 LEU A O 1
ATOM 793 N N . GLY A 1 96 ? -4.377 -10.673 -0.947 1.00 90.38 96 GLY A N 1
ATOM 794 C CA . GLY A 1 96 ? -5.076 -9.680 -0.132 1.00 90.38 96 GLY A CA 1
ATOM 795 C C . GLY A 1 96 ? -5.147 -8.305 -0.796 1.00 90.38 96 GLY A C 1
ATOM 796 O O . GLY A 1 96 ? -4.861 -7.304 -0.149 1.00 90.38 96 GLY A O 1
ATOM 797 N N . GLY A 1 97 ? -5.576 -8.241 -2.061 1.00 90.12 97 GLY A N 1
ATOM 798 C CA . GLY A 1 97 ? -5.620 -7.004 -2.862 1.00 90.12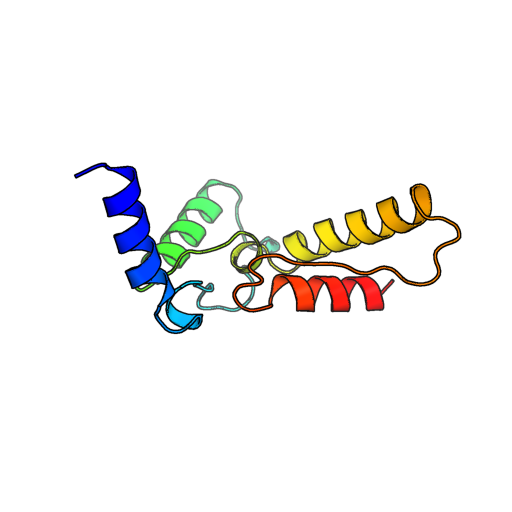 97 GLY A CA 1
ATOM 799 C C . GLY A 1 97 ? -6.528 -5.878 -2.347 1.00 90.12 97 GLY A C 1
ATOM 800 O O . GLY A 1 97 ? -6.628 -4.832 -2.983 1.00 90.12 97 GLY A O 1
ATOM 801 N N . GLY A 1 98 ? -7.193 -6.053 -1.200 1.00 90.50 98 GLY A N 1
ATOM 802 C CA . GLY A 1 98 ? -7.937 -5.001 -0.510 1.00 90.50 98 GLY A CA 1
ATOM 803 C C . GLY A 1 98 ? -8.972 -4.319 -1.406 1.00 90.50 98 GLY A C 1
ATOM 804 O O . GLY A 1 98 ? -9.980 -4.917 -1.773 1.00 90.50 98 GLY A O 1
ATOM 805 N N . ARG A 1 99 ? -8.722 -3.050 -1.746 1.00 90.56 99 ARG A N 1
ATOM 806 C CA . ARG A 1 99 ? -9.585 -2.210 -2.599 1.00 90.56 99 ARG A CA 1
ATOM 807 C C . ARG A 1 99 ? -9.244 -2.291 -4.095 1.00 90.56 99 ARG A C 1
ATOM 809 O O . ARG A 1 99 ? -9.772 -1.508 -4.875 1.00 90.56 99 ARG A O 1
ATOM 816 N N . ALA A 1 100 ? -8.332 -3.182 -4.481 1.00 93.19 100 ALA A N 1
ATOM 817 C CA . ALA A 1 100 ? -7.723 -3.294 -5.810 1.00 93.19 100 ALA A CA 1
ATOM 818 C C . ALA A 1 100 ? -6.944 -2.047 -6.283 1.00 93.19 100 ALA A C 1
ATOM 820 O O . ALA A 1 100 ? -6.476 -2.004 -7.418 1.00 93.19 100 ALA A O 1
ATOM 821 N N . THR A 1 101 ? -6.754 -1.039 -5.422 1.00 93.56 101 THR A N 1
ATOM 822 C CA . THR A 1 101 ? -6.033 0.202 -5.748 1.00 93.56 101 THR A CA 1
ATOM 823 C C . THR A 1 101 ? -4.609 -0.067 -6.228 1.00 93.56 101 THR A C 1
ATOM 825 O O . THR A 1 101 ? -4.162 0.560 -7.186 1.00 93.56 101 THR A O 1
ATOM 828 N N . ASN A 1 102 ? -3.915 -1.010 -5.588 1.00 95.88 102 ASN A N 1
ATOM 829 C CA . ASN A 1 102 ? -2.539 -1.360 -5.922 1.00 95.88 102 ASN A CA 1
ATOM 830 C C . ASN A 1 102 ? -2.448 -2.053 -7.283 1.00 95.88 102 ASN A C 1
ATOM 832 O O . ASN A 1 102 ? -1.776 -1.535 -8.170 1.00 95.88 102 ASN A O 1
ATOM 836 N N . ALA A 1 103 ? -3.185 -3.154 -7.482 1.00 96.62 103 ALA A N 1
ATOM 837 C CA . ALA A 1 103 ? -3.268 -3.836 -8.773 1.00 96.62 103 ALA A CA 1
ATOM 838 C C . ALA A 1 103 ? -3.611 -2.874 -9.919 1.00 96.62 103 ALA A C 1
ATOM 840 O O . ALA A 1 103 ? -2.892 -2.832 -10.915 1.00 96.62 103 ALA A O 1
ATOM 841 N N . ASN A 1 104 ? -4.651 -2.049 -9.757 1.00 96.00 104 ASN A N 1
ATOM 842 C CA . ASN A 1 104 ? -5.071 -1.112 -10.797 1.00 96.00 104 ASN A CA 1
ATOM 843 C C . ASN A 1 104 ? -3.964 -0.110 -11.146 1.00 96.00 104 ASN A C 1
ATOM 845 O O . ASN A 1 104 ? -3.668 0.088 -12.318 1.00 96.00 104 ASN A O 1
ATOM 849 N N . GLN A 1 105 ? -3.316 0.493 -10.147 1.00 96.06 105 GLN A N 1
ATOM 850 C CA . GLN A 1 105 ? -2.259 1.472 -10.402 1.00 96.06 105 GLN A CA 1
ATOM 851 C C . GLN A 1 105 ? -0.975 0.846 -10.944 1.00 96.06 105 GLN A C 1
ATOM 853 O O . GLN A 1 105 ? -0.322 1.463 -11.778 1.00 96.06 105 GLN A O 1
ATOM 858 N N . ILE A 1 106 ? -0.619 -0.367 -10.510 1.00 97.38 106 ILE A N 1
ATOM 859 C CA . ILE A 1 106 ? 0.502 -1.111 -11.091 1.00 97.38 106 ILE A CA 1
ATOM 860 C C . ILE A 1 106 ? 0.236 -1.354 -12.577 1.00 97.38 106 ILE A C 1
ATOM 862 O O . ILE A 1 106 ? 1.106 -1.069 -13.395 1.00 97.38 106 ILE A O 1
ATOM 866 N N . LEU A 1 107 ? -0.956 -1.843 -12.933 1.00 96.00 107 LEU A N 1
ATOM 867 C CA . LEU A 1 107 ? -1.315 -2.114 -14.325 1.00 96.00 107 LEU A CA 1
ATOM 868 C C . LEU A 1 107 ? -1.315 -0.835 -15.170 1.00 96.00 107 LEU A C 1
ATOM 870 O O . LEU A 1 107 ? -0.711 -0.832 -16.239 1.00 96.00 107 LEU A O 1
ATOM 874 N N . SER A 1 108 ? -1.909 0.257 -14.676 1.00 96.00 108 SER A N 1
ATOM 875 C CA . SER A 1 108 ? -1.869 1.553 -15.367 1.00 96.00 108 SER A CA 1
ATOM 876 C C . SER A 1 108 ? -0.434 2.048 -15.575 1.00 96.00 108 SER A C 1
ATOM 878 O O . SER A 1 108 ? -0.070 2.419 -16.684 1.00 96.00 108 SER A O 1
ATOM 880 N N . HIS A 1 109 ? 0.412 1.985 -14.542 1.00 96.69 109 HIS A N 1
ATOM 881 C CA . HIS A 1 109 ? 1.811 2.422 -14.626 1.00 96.69 109 HIS A CA 1
ATOM 882 C C . HIS A 1 109 ? 2.652 1.562 -15.578 1.00 96.69 109 HIS A C 1
ATOM 884 O O . HIS A 1 109 ? 3.557 2.067 -16.237 1.00 96.69 109 HIS A O 1
ATOM 890 N N . LEU A 1 110 ? 2.382 0.256 -15.649 1.00 94.31 110 LEU A N 1
ATOM 891 C CA . LEU A 1 110 ? 3.050 -0.642 -16.592 1.00 94.31 110 LEU A CA 1
ATOM 892 C C . LEU A 1 110 ? 2.598 -0.409 -18.038 1.00 94.31 110 LEU A C 1
ATOM 894 O O . LEU A 1 110 ? 3.408 -0.590 -18.937 1.00 94.31 110 LEU A O 1
ATOM 898 N N . GLN A 1 111 ? 1.343 -0.009 -18.260 1.00 93.56 111 GLN A N 1
ATOM 899 C CA . GLN A 1 11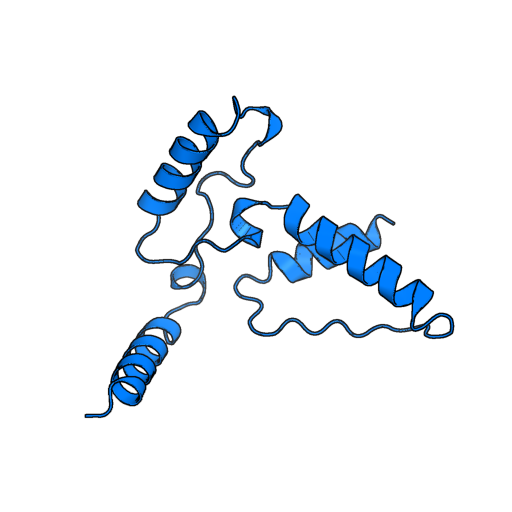1 ? 0.812 0.292 -19.592 1.00 93.56 111 GLN A CA 1
ATOM 900 C C . GLN A 1 111 ? 1.413 1.570 -20.199 1.00 93.56 111 GLN A C 1
ATOM 902 O O . GLN A 1 111 ? 1.535 1.669 -21.416 1.00 93.56 111 GLN A O 1
ATOM 907 N N . GLU A 1 112 ? 1.770 2.551 -19.370 1.00 88.88 112 GLU A N 1
ATOM 908 C CA . GLU A 1 112 ? 2.377 3.818 -19.809 1.00 88.88 112 GLU A CA 1
ATOM 909 C C . GLU A 1 112 ? 3.864 3.695 -20.200 1.00 88.88 112 GLU A C 1
ATOM 911 O O . GLU A 1 112 ? 4.454 4.671 -20.669 1.00 88.88 112 GLU A O 1
ATOM 916 N N . LYS A 1 113 ? 4.486 2.527 -19.995 1.00 67.12 113 LYS A N 1
ATOM 917 C CA . LYS A 1 113 ? 5.903 2.262 -20.280 1.00 67.12 113 LYS A CA 1
ATOM 918 C C . LYS A 1 113 ? 6.123 1.451 -21.547 1.00 67.12 113 LYS A C 1
ATOM 920 O O . LYS A 1 113 ? 7.175 1.696 -22.180 1.00 67.12 113 LYS A O 1
#

Radius of gyration: 17.68 Å; chains: 1; bounding box: 34×41×49 Å

Foldseek 3Di:
DPVVVVVVVVVVVQVVDDLCLAEDAQPDAADPPVPAPPDVSVVVSVVVSVVPRPNYDYDCLRHHPPVVLLVVLVVCVVCCCPVPVPDPDDDDDDDCCRPVSSVVSSVVNNVVD

pLDDT: mean 91.62, std 6.01, range [65.06, 97.69]

Secondary structure (DSSP, 8-state):
--HHHHHHHHHHHHHTS-GGGTB---SSSS--GGG--SHHHHHHHHHHHHHTSSSPBPPHHHHHTTHHHHHHHHHHHHHHHHH-TT-S------TT-TTSHHHHHHHHHHHT-

Sequence (113 aa):
MLLRRYIGKRLADYYAQPSHRVVGAPPVGTIPFSSLWGAWHWRRVYRRAYEEQEGQWLTPVELFRPFYSNTLGNYIATTSKSQFPDCSNIHVIELGGGRATNANQILSHLQEK

Organism: NCBI:txid420275